Protein AF-A0A3C0A760-F1 (afdb_monomer_lite)

Secondary structure (DSSP, 8-state):
-------S---HHHHHHHHHHHHHHHHHHH---HHHHHHHHHHHHHHHHTTTTTT-HHHHHHHHH----

Sequence (69 aa):
LICCDGSETGNLECITAIPELNDAAEAYNQDPSTENCNIYKAALQVYINNGCAGMDQSAYAELDGLPCN

Structure (mmCIF, N/CA/C/O backbone):
data_AF-A0A3C0A760-F1
#
_entry.id   AF-A0A3C0A760-F1
#
loop_
_atom_site.group_PDB
_atom_site.id
_atom_site.type_symbol
_atom_site.label_atom_id
_atom_site.label_alt_id
_atom_site.label_comp_id
_atom_site.label_asym_id
_atom_site.label_entity_id
_atom_site.label_seq_id
_atom_site.pdbx_PDB_ins_code
_atom_site.Cartn_x
_atom_site.Cartn_y
_atom_site.Cartn_z
_atom_site.occupancy
_atom_site.B_iso_or_equiv
_atom_site.auth_seq_id
_atom_site.auth_comp_id
_atom_site.auth_asym_id
_atom_site.auth_atom_id
_atom_site.pdbx_PDB_model_num
ATOM 1 N N . LEU A 1 1 ? 28.401 0.334 -4.892 1.00 38.31 1 LEU A N 1
ATOM 2 C CA . LEU A 1 1 ? 27.163 -0.463 -4.975 1.00 38.31 1 LEU A CA 1
ATOM 3 C C . LEU A 1 1 ? 26.312 0.155 -6.067 1.00 38.31 1 LEU A C 1
ATOM 5 O O . LEU A 1 1 ? 25.764 1.225 -5.860 1.00 38.31 1 LEU A O 1
ATOM 9 N N . ILE A 1 2 ? 26.319 -0.459 -7.243 1.00 47.97 2 ILE A N 1
ATOM 10 C CA . ILE A 1 2 ? 25.430 -0.136 -8.358 1.00 47.97 2 ILE A CA 1
ATOM 11 C C . ILE A 1 2 ? 24.484 -1.330 -8.393 1.00 47.97 2 ILE A C 1
ATOM 13 O O . ILE A 1 2 ? 24.933 -2.433 -8.696 1.00 47.97 2 ILE A O 1
ATOM 17 N N . CYS A 1 3 ? 23.239 -1.151 -7.961 1.00 45.19 3 CYS A N 1
ATOM 18 C CA . CYS A 1 3 ? 22.214 -2.175 -8.132 1.00 45.19 3 CYS A CA 1
ATOM 19 C C . CYS A 1 3 ? 21.297 -1.759 -9.280 1.00 45.19 3 CYS A C 1
ATOM 21 O O . CYS A 1 3 ? 20.827 -0.624 -9.304 1.00 45.19 3 CYS A O 1
ATOM 23 N N . CYS A 1 4 ? 21.059 -2.733 -10.161 1.00 56.97 4 CYS A N 1
ATOM 24 C CA . CYS A 1 4 ? 20.185 -2.743 -11.338 1.00 56.97 4 CYS A CA 1
ATOM 25 C C . CYS A 1 4 ? 20.813 -2.232 -12.647 1.00 56.97 4 CYS A C 1
ATOM 27 O O . CYS A 1 4 ? 20.624 -1.100 -13.080 1.00 56.97 4 CYS A O 1
ATOM 29 N N . ASP A 1 5 ? 21.541 -3.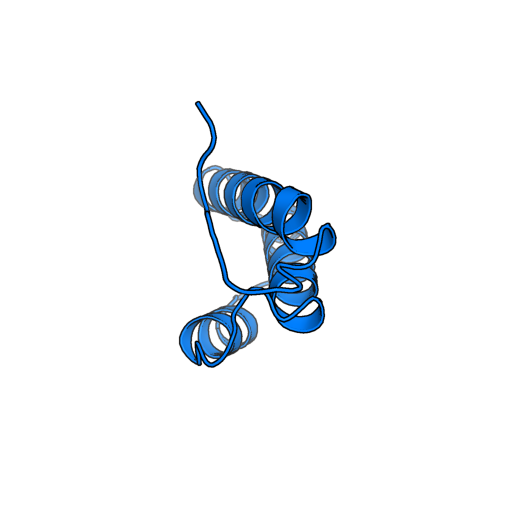150 -13.287 1.00 53.88 5 ASP A N 1
ATOM 30 C CA . ASP A 1 5 ? 21.886 -3.145 -14.707 1.00 53.88 5 ASP A CA 1
ATOM 31 C C . ASP A 1 5 ? 20.657 -3.568 -15.541 1.00 53.88 5 ASP A C 1
ATOM 33 O O . ASP A 1 5 ? 20.072 -4.622 -15.291 1.00 53.88 5 ASP A O 1
ATOM 37 N N . GLY A 1 6 ? 20.281 -2.754 -16.532 1.00 54.88 6 GLY A N 1
ATOM 38 C CA . GLY A 1 6 ? 19.885 -3.308 -17.830 1.00 54.88 6 GLY A CA 1
ATOM 39 C C . GLY A 1 6 ? 18.435 -3.737 -18.081 1.00 54.88 6 GLY A C 1
ATOM 40 O O . GLY A 1 6 ? 18.226 -4.728 -18.772 1.00 54.88 6 GLY A O 1
ATOM 41 N N . SER A 1 7 ? 17.434 -2.964 -17.662 1.00 49.66 7 SER A N 1
ATOM 42 C CA . SER A 1 7 ? 16.231 -2.798 -18.496 1.00 49.66 7 SER A CA 1
ATOM 43 C C . SER A 1 7 ? 15.866 -1.320 -18.545 1.00 49.66 7 SER A C 1
ATOM 45 O O . SER A 1 7 ? 15.390 -0.720 -17.583 1.00 49.66 7 SER A O 1
ATOM 47 N N . GLU A 1 8 ? 16.232 -0.745 -19.677 1.00 53.09 8 GLU A N 1
ATOM 48 C CA . GLU A 1 8 ? 16.058 0.617 -20.155 1.00 53.09 8 GLU A CA 1
ATOM 49 C C . GLU A 1 8 ? 14.711 1.212 -19.697 1.00 53.09 8 GLU A C 1
ATOM 51 O O . GLU A 1 8 ? 13.667 0.593 -19.873 1.00 53.09 8 GLU A O 1
ATOM 56 N N . THR A 1 9 ? 14.735 2.408 -19.089 1.00 49.34 9 THR A N 1
ATOM 57 C CA . THR A 1 9 ? 13.586 3.132 -18.486 1.00 49.34 9 THR A CA 1
ATOM 58 C C . THR A 1 9 ? 12.990 2.566 -17.186 1.00 49.34 9 THR A C 1
ATOM 60 O O . THR A 1 9 ? 11.783 2.617 -16.972 1.00 49.34 9 THR A O 1
ATOM 63 N N . GLY A 1 10 ? 13.822 2.120 -16.240 1.00 49.03 10 GLY A N 1
ATOM 64 C CA . GLY A 1 10 ? 13.413 2.067 -14.829 1.00 49.03 10 GLY A CA 1
ATOM 65 C C . GLY A 1 10 ? 13.118 3.483 -14.322 1.00 49.03 10 GLY A C 1
ATOM 66 O O . GLY A 1 10 ? 14.042 4.208 -13.961 1.00 49.03 10 GLY A O 1
ATOM 67 N N . ASN A 1 11 ? 11.848 3.888 -14.408 1.00 58.66 11 ASN A N 1
ATOM 68 C CA . ASN A 1 11 ? 11.302 5.198 -14.052 1.00 58.66 11 ASN A CA 1
ATOM 69 C C . ASN A 1 11 ? 11.994 5.760 -12.800 1.00 58.66 11 ASN A C 1
ATOM 71 O O . ASN A 1 11 ? 11.923 5.144 -11.739 1.00 58.66 11 ASN A O 1
ATOM 75 N N . LEU A 1 12 ? 12.641 6.927 -12.905 1.00 64.81 12 LEU A N 1
ATOM 76 C CA . LEU A 1 12 ? 13.194 7.658 -11.752 1.00 64.81 12 LEU A CA 1
ATOM 77 C C . LEU A 1 12 ? 12.146 7.772 -10.626 1.00 64.81 12 LEU A C 1
ATOM 79 O O . LEU A 1 12 ? 12.466 7.648 -9.449 1.00 64.81 12 LEU A O 1
ATOM 83 N N . GLU A 1 13 ? 10.884 7.885 -11.029 1.00 72.88 13 GLU A N 1
ATOM 84 C CA . GLU A 1 13 ? 9.689 7.901 -10.191 1.00 72.88 13 GLU A CA 1
ATOM 85 C C . GLU A 1 13 ? 9.533 6.661 -9.288 1.00 72.88 13 GLU A C 1
ATOM 87 O O . GLU A 1 13 ? 8.950 6.750 -8.213 1.00 72.88 13 GLU A O 1
ATOM 92 N N . CYS A 1 14 ? 10.068 5.500 -9.676 1.00 80.06 14 CYS A N 1
ATOM 93 C CA . CYS A 1 14 ? 10.055 4.287 -8.853 1.00 80.06 14 CYS A CA 1
ATOM 94 C C . CYS A 1 14 ? 11.145 4.284 -7.784 1.00 80.06 14 CYS A C 1
ATOM 96 O O . CYS A 1 14 ? 10.972 3.660 -6.739 1.00 80.06 14 CYS A O 1
ATOM 98 N N . ILE A 1 15 ? 12.254 4.993 -8.019 1.00 82.06 15 ILE A N 1
ATOM 99 C CA . ILE A 1 15 ? 13.354 5.106 -7.053 1.00 82.06 15 ILE A CA 1
ATOM 100 C C . ILE A 1 15 ? 12.870 5.820 -5.788 1.00 82.06 15 ILE A C 1
ATOM 102 O O . ILE A 1 15 ? 13.306 5.469 -4.695 1.00 82.06 15 ILE A O 1
ATOM 106 N N . THR A 1 16 ? 11.954 6.780 -5.928 1.00 82.31 16 THR A N 1
ATOM 107 C CA . THR A 1 16 ? 11.313 7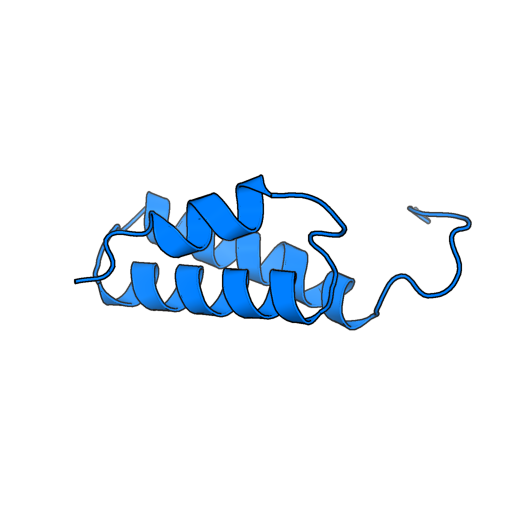.481 -4.808 1.00 82.31 16 THR A CA 1
ATOM 108 C C . THR A 1 16 ? 10.011 6.812 -4.365 1.00 82.31 16 THR A C 1
ATOM 110 O O . THR A 1 16 ? 9.803 6.656 -3.167 1.00 82.31 16 THR A 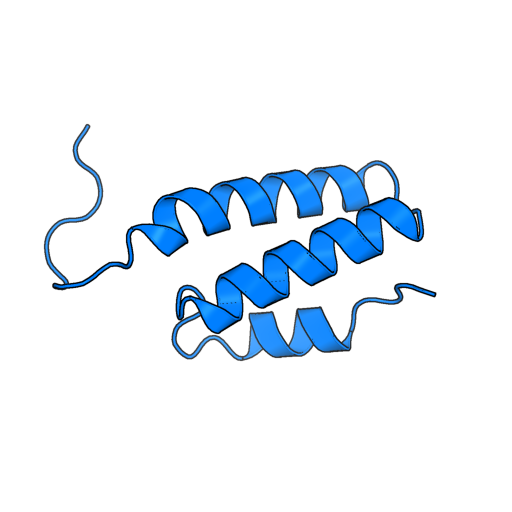O 1
ATOM 113 N N . ALA A 1 17 ? 9.182 6.310 -5.287 1.00 84.38 17 ALA A N 1
ATOM 114 C CA . ALA A 1 17 ? 7.901 5.705 -4.912 1.00 84.38 17 ALA A CA 1
ATOM 115 C C . ALA A 1 17 ? 8.040 4.404 -4.102 1.00 84.38 17 ALA A C 1
ATOM 117 O O . ALA A 1 17 ? 7.195 4.132 -3.258 1.00 84.38 17 ALA A O 1
ATOM 118 N N . ILE A 1 18 ? 9.086 3.595 -4.321 1.00 87.12 18 ILE A N 1
ATOM 119 C CA . ILE A 1 18 ? 9.321 2.374 -3.527 1.00 87.12 18 ILE A CA 1
ATOM 120 C C . ILE A 1 18 ? 9.588 2.693 -2.047 1.00 87.12 18 ILE A C 1
ATOM 122 O O . ILE A 1 18 ? 8.896 2.128 -1.198 1.00 87.12 18 ILE A O 1
ATOM 126 N N . PRO A 1 19 ? 10.577 3.532 -1.682 1.00 89.44 19 PRO A N 1
ATOM 127 C CA . PRO A 1 19 ? 10.811 3.852 -0.279 1.00 89.44 19 PRO A CA 1
ATOM 128 C C . PRO A 1 19 ? 9.630 4.599 0.350 1.00 89.44 19 PRO A C 1
ATOM 130 O O . PRO A 1 19 ? 9.292 4.283 1.483 1.00 89.44 19 PRO A O 1
ATOM 133 N N . GLU A 1 20 ? 8.958 5.503 -0.374 1.00 90.38 20 GLU A N 1
ATOM 134 C CA . GLU A 1 20 ? 7.756 6.186 0.138 1.00 90.38 20 GLU A CA 1
ATOM 135 C C . GLU A 1 20 ? 6.598 5.215 0.404 1.00 90.38 20 GLU A C 1
ATOM 137 O O . GLU A 1 20 ? 5.916 5.330 1.420 1.00 90.38 20 GLU A O 1
ATOM 142 N N . LEU A 1 21 ? 6.401 4.218 -0.466 1.00 90.75 21 LEU A N 1
ATOM 143 C CA . LEU A 1 21 ? 5.414 3.164 -0.246 1.00 90.75 21 LEU A CA 1
ATOM 144 C C . LEU A 1 21 ? 5.731 2.343 1.005 1.00 90.75 21 LEU A C 1
ATOM 146 O O . LEU A 1 21 ? 4.830 2.070 1.793 1.00 90.75 21 LEU A O 1
ATOM 150 N N . ASN A 1 22 ? 6.995 1.952 1.187 1.00 90.94 22 ASN A N 1
ATOM 151 C CA . ASN A 1 22 ? 7.410 1.171 2.352 1.00 90.94 22 ASN A CA 1
ATOM 152 C C . ASN A 1 22 ? 7.270 1.974 3.650 1.00 90.94 22 ASN A C 1
ATOM 154 O O . ASN A 1 22 ? 6.721 1.449 4.610 1.00 90.94 22 ASN A O 1
ATOM 158 N N . ASP A 1 23 ? 7.691 3.241 3.669 1.00 94.62 23 ASP A N 1
ATOM 159 C CA . ASP A 1 23 ? 7.553 4.117 4.840 1.00 94.62 23 ASP A CA 1
ATOM 160 C C . ASP A 1 23 ? 6.078 4.294 5.232 1.00 94.62 23 ASP A C 1
ATOM 162 O O . ASP A 1 23 ? 5.703 4.104 6.389 1.00 94.62 23 ASP A O 1
ATOM 166 N N . ALA A 1 24 ? 5.205 4.530 4.247 1.00 92.88 24 ALA A N 1
ATOM 167 C CA . ALA A 1 24 ? 3.771 4.630 4.479 1.00 92.88 24 ALA A CA 1
ATOM 168 C C . ALA A 1 24 ? 3.145 3.299 4.942 1.00 92.88 24 ALA A C 1
ATOM 170 O O . ALA A 1 24 ? 2.260 3.300 5.801 1.00 92.88 24 ALA A O 1
ATOM 171 N N . ALA A 1 25 ? 3.617 2.161 4.416 1.00 92.06 25 ALA A N 1
ATOM 172 C CA . ALA A 1 25 ? 3.201 0.835 4.870 1.00 92.06 25 ALA A CA 1
ATOM 173 C C . ALA A 1 25 ? 3.609 0.598 6.327 1.00 92.06 25 ALA A C 1
ATOM 175 O O . ALA A 1 25 ? 2.814 0.095 7.120 1.00 92.06 25 ALA A O 1
ATOM 176 N N . GLU A 1 26 ? 4.844 0.947 6.693 1.00 95.50 26 GLU A N 1
ATOM 177 C CA . GLU A 1 26 ? 5.346 0.832 8.061 1.00 95.50 26 GLU A CA 1
ATOM 178 C C . GLU A 1 26 ? 4.562 1.741 9.011 1.00 95.50 26 GLU A C 1
ATOM 180 O O . GLU A 1 26 ? 4.116 1.271 10.058 1.00 95.50 26 GLU A O 1
ATOM 185 N N . ALA A 1 27 ? 4.309 2.994 8.625 1.00 94.69 27 ALA A N 1
ATOM 186 C CA . ALA A 1 27 ? 3.495 3.927 9.400 1.00 94.69 27 ALA A CA 1
ATOM 187 C C .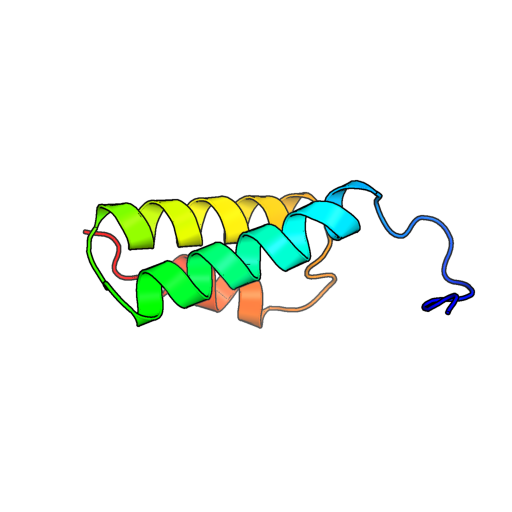 ALA A 1 27 ? 2.073 3.390 9.631 1.00 94.69 27 ALA A C 1
ATOM 189 O O . ALA A 1 27 ? 1.592 3.401 10.763 1.00 94.69 27 ALA A O 1
ATOM 190 N N . TYR A 1 28 ? 1.423 2.845 8.595 1.00 93.81 28 TYR A N 1
ATOM 191 C CA . TYR A 1 28 ? 0.101 2.225 8.724 1.00 93.81 28 TYR A CA 1
ATOM 192 C C . TYR A 1 28 ? 0.119 0.955 9.589 1.00 93.81 28 TYR A C 1
ATOM 194 O O . TYR A 1 28 ? -0.791 0.733 10.383 1.00 93.81 28 TYR A O 1
ATOM 202 N N . ASN A 1 29 ? 1.164 0.129 9.487 1.00 92.25 29 ASN A N 1
ATOM 203 C CA . ASN A 1 29 ? 1.318 -1.053 10.339 1.00 92.25 29 ASN A CA 1
ATOM 204 C C . ASN A 1 29 ? 1.543 -0.688 11.815 1.00 92.25 29 ASN A C 1
ATOM 206 O O . ASN A 1 29 ? 1.093 -1.414 12.702 1.00 92.25 29 ASN A O 1
ATOM 210 N N . GLN A 1 30 ? 2.249 0.411 12.087 1.00 95.38 30 GLN A N 1
ATOM 211 C CA . GLN A 1 30 ? 2.481 0.902 13.446 1.00 95.38 30 GLN A CA 1
ATOM 212 C C . GLN A 1 30 ? 1.244 1.585 14.033 1.00 95.38 30 GLN A C 1
ATOM 214 O O . GLN A 1 30 ? 0.931 1.382 15.206 1.00 95.38 30 GLN A O 1
ATOM 219 N N . ASP A 1 31 ? 0.543 2.371 13.221 1.00 94.00 31 ASP A N 1
ATOM 220 C CA . ASP A 1 31 ? -0.678 3.073 13.591 1.00 94.00 31 ASP A CA 1
ATOM 221 C C . ASP A 1 31 ? -1.699 2.982 12.445 1.00 94.00 31 ASP A C 1
ATOM 223 O O . ASP A 1 31 ? -1.647 3.777 11.501 1.00 94.00 31 ASP A O 1
ATOM 227 N N . PRO A 1 32 ? -2.656 2.036 12.514 1.00 90.38 32 PRO A N 1
ATOM 228 C CA . PRO A 1 32 ? -3.639 1.805 11.460 1.00 90.38 32 PRO A CA 1
ATOM 229 C C . PRO A 1 32 ? -4.792 2.819 11.507 1.00 90.38 32 PRO A C 1
ATOM 231 O O . PRO A 1 32 ? -5.962 2.465 11.345 1.00 90.38 32 PRO A O 1
ATOM 234 N N . SER A 1 33 ? -4.478 4.090 11.762 1.00 93.50 33 SER A N 1
ATOM 235 C CA . SER A 1 33 ? -5.436 5.187 11.703 1.00 93.50 33 SER A CA 1
ATOM 236 C C . SER A 1 33 ? -5.874 5.461 10.264 1.00 93.50 33 SER A C 1
ATOM 238 O O . SER A 1 33 ? -5.178 5.145 9.294 1.00 93.50 33 SER A O 1
ATOM 240 N N . THR A 1 34 ? -7.037 6.097 10.108 1.00 92.75 34 THR A N 1
ATOM 241 C CA . THR A 1 34 ? -7.547 6.519 8.796 1.00 92.75 34 THR A CA 1
ATOM 242 C C . THR A 1 34 ? -6.555 7.443 8.077 1.00 92.75 34 THR A C 1
ATOM 244 O O . THR A 1 34 ? -6.442 7.388 6.854 1.00 92.75 34 THR A O 1
ATOM 247 N N . GLU A 1 35 ? -5.795 8.260 8.814 1.00 93.00 35 GLU A N 1
ATOM 248 C CA . GLU A 1 35 ? -4.762 9.141 8.256 1.00 93.00 35 GLU A CA 1
ATOM 249 C C . GLU A 1 35 ? -3.623 8.340 7.610 1.00 93.00 35 GLU A C 1
ATOM 251 O O . GLU A 1 35 ? -3.400 8.474 6.406 1.00 93.00 35 GLU A O 1
ATOM 256 N N . ASN A 1 36 ? -2.983 7.432 8.353 1.00 93.50 36 ASN A N 1
ATOM 257 C CA . ASN A 1 36 ? -1.892 6.613 7.814 1.00 93.50 36 ASN A CA 1
ATOM 258 C C . ASN A 1 36 ? -2.363 5.645 6.727 1.00 93.50 36 ASN A C 1
ATOM 260 O O . ASN A 1 36 ? -1.644 5.409 5.759 1.00 93.50 36 ASN A O 1
ATOM 264 N N . CYS A 1 37 ? -3.596 5.142 6.827 1.00 94.12 37 CYS A N 1
ATOM 265 C CA . CYS A 1 37 ? -4.200 4.343 5.766 1.00 94.12 37 CYS A CA 1
ATOM 266 C C . CYS A 1 37 ? -4.302 5.139 4.459 1.00 94.12 37 CYS A C 1
ATOM 268 O O . CYS A 1 37 ? -3.922 4.647 3.398 1.00 94.12 37 CYS A O 1
ATOM 270 N N . ASN A 1 38 ? -4.779 6.388 4.523 1.00 93.31 38 ASN A N 1
ATOM 271 C CA . ASN A 1 38 ? -4.878 7.253 3.349 1.00 93.31 38 ASN A CA 1
ATOM 272 C C . ASN A 1 38 ? -3.501 7.598 2.765 1.00 93.31 38 ASN A C 1
ATOM 274 O O . ASN A 1 38 ? -3.366 7.646 1.542 1.00 93.31 38 ASN A O 1
ATOM 278 N N . ILE A 1 39 ? -2.483 7.794 3.612 1.00 94.44 39 ILE A N 1
ATOM 279 C CA . ILE A 1 39 ? -1.094 8.007 3.174 1.00 94.44 39 ILE A CA 1
ATOM 280 C C . ILE A 1 39 ? -0.575 6.763 2.442 1.00 94.44 39 ILE A C 1
ATOM 282 O O . ILE A 1 39 ? -0.083 6.879 1.319 1.00 94.44 39 ILE A O 1
ATOM 286 N N . TYR A 1 40 ? -0.758 5.571 3.018 1.00 93.44 40 TYR A N 1
ATOM 287 C CA . TYR A 1 40 ? -0.357 4.312 2.387 1.00 93.44 40 TYR A CA 1
ATOM 288 C C . TYR A 1 40 ? -1.081 4.075 1.061 1.00 93.44 40 TYR A C 1
ATOM 290 O O . TYR A 1 40 ? -0.450 3.791 0.043 1.00 93.44 40 TYR A O 1
ATOM 298 N N . LYS A 1 41 ? -2.396 4.302 1.034 1.00 93.12 41 LYS A N 1
ATOM 299 C CA . LYS A 1 41 ? -3.211 4.229 -0.180 1.00 93.12 41 LYS A CA 1
ATOM 300 C C . LYS A 1 41 ? -2.689 5.165 -1.271 1.00 93.12 41 LYS A C 1
ATOM 302 O O . LYS A 1 41 ? -2.546 4.740 -2.414 1.00 93.12 41 LYS A O 1
ATOM 307 N N . ALA A 1 42 ? -2.383 6.417 -0.933 1.00 93.31 42 ALA A N 1
ATOM 308 C CA . ALA A 1 42 ? -1.859 7.388 -1.889 1.00 93.31 42 ALA A CA 1
ATOM 309 C C . ALA A 1 42 ? -0.484 6.968 -2.434 1.00 93.31 42 ALA A C 1
ATOM 311 O O . ALA A 1 42 ? -0.276 6.999 -3.648 1.00 93.31 42 ALA A O 1
ATOM 312 N N . ALA A 1 43 ? 0.426 6.512 -1.569 1.00 91.81 43 ALA A N 1
ATOM 313 C CA . ALA A 1 43 ? 1.741 6.022 -1.980 1.00 91.81 43 ALA A CA 1
ATOM 314 C C . ALA A 1 43 ? 1.630 4.795 -2.903 1.00 91.81 43 ALA A C 1
ATOM 316 O O . ALA A 1 43 ? 2.319 4.714 -3.922 1.00 91.81 43 ALA A O 1
ATOM 317 N N . LEU A 1 44 ? 0.699 3.881 -2.614 1.00 90.69 44 LEU A N 1
ATOM 318 C CA . LEU A 1 44 ? 0.437 2.702 -3.439 1.00 90.69 44 LEU A CA 1
ATOM 319 C C . LEU A 1 44 ? -0.154 3.080 -4.805 1.00 90.69 44 LEU A C 1
ATOM 321 O O . LEU A 1 44 ? 0.250 2.518 -5.824 1.00 90.69 44 LEU A O 1
ATOM 325 N N . GLN A 1 45 ? -1.031 4.089 -4.869 1.00 90.56 45 GLN A N 1
ATOM 326 C CA . GLN A 1 45 ? -1.505 4.643 -6.144 1.00 90.56 45 GLN A CA 1
ATOM 327 C C . GLN A 1 45 ? -0.372 5.248 -6.966 1.00 90.56 45 GLN A C 1
ATOM 329 O O . GLN A 1 45 ? -0.323 5.031 -8.173 1.00 90.56 45 GLN A O 1
ATOM 334 N N . VAL A 1 46 ? 0.538 5.995 -6.338 1.00 89.19 46 VAL A N 1
ATOM 335 C CA . VAL A 1 46 ? 1.703 6.579 -7.018 1.00 89.19 46 VAL A CA 1
ATOM 336 C C . VAL A 1 46 ? 2.608 5.475 -7.561 1.00 89.19 46 VAL A C 1
ATOM 338 O O . VAL A 1 46 ? 2.946 5.489 -8.741 1.00 89.19 46 VAL A O 1
ATOM 341 N N . TYR A 1 47 ? 2.915 4.466 -6.746 1.00 86.06 47 TYR A N 1
ATOM 342 C CA . TYR A 1 47 ? 3.696 3.296 -7.150 1.00 86.06 47 TYR A CA 1
ATOM 343 C C . TYR A 1 47 ? 3.091 2.575 -8.370 1.00 86.06 47 TYR A C 1
ATOM 345 O O . TYR A 1 47 ? 3.800 2.239 -9.323 1.00 86.06 47 TYR A O 1
ATOM 353 N N . ILE A 1 48 ? 1.769 2.389 -8.383 1.00 87.50 48 ILE A N 1
ATOM 354 C CA . ILE A 1 48 ? 1.031 1.796 -9.505 1.00 87.50 48 ILE A CA 1
ATOM 355 C C . ILE A 1 48 ? 1.056 2.702 -10.744 1.00 87.50 48 ILE A C 1
ATOM 357 O O . ILE A 1 48 ? 1.404 2.245 -11.832 1.00 87.50 48 ILE A O 1
ATOM 361 N N . ASN A 1 49 ? 0.719 3.985 -10.589 1.00 87.19 49 ASN A N 1
ATOM 362 C CA . ASN A 1 49 ? 0.632 4.950 -11.689 1.00 87.19 49 ASN A CA 1
ATOM 363 C C . ASN A 1 49 ? 1.986 5.183 -12.367 1.00 87.19 49 ASN A C 1
ATOM 365 O O . ASN A 1 4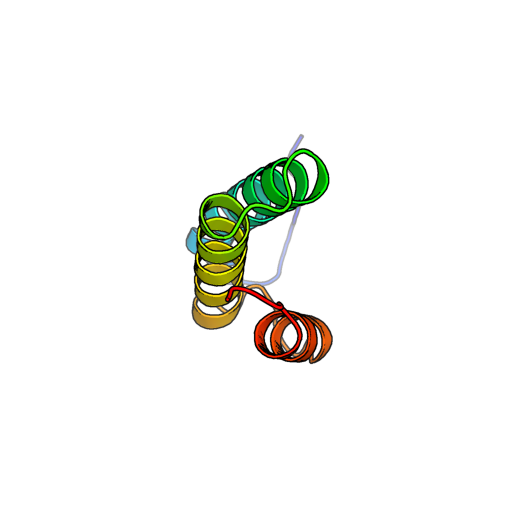9 ? 2.046 5.378 -13.580 1.00 87.19 49 ASN A O 1
ATOM 369 N N . ASN A 1 50 ? 3.072 5.099 -11.600 1.00 84.88 50 ASN A N 1
ATOM 370 C CA . ASN A 1 50 ? 4.439 5.202 -12.104 1.00 84.88 50 ASN A CA 1
ATOM 371 C C . ASN A 1 50 ? 4.904 3.924 -12.829 1.00 84.88 50 ASN A C 1
ATOM 373 O O . ASN A 1 50 ? 6.029 3.864 -13.328 1.00 84.88 50 ASN A O 1
ATOM 377 N N . GLY A 1 51 ? 4.053 2.895 -12.901 1.00 81.62 51 GLY A N 1
ATOM 378 C CA . GLY A 1 51 ? 4.357 1.615 -13.537 1.00 81.62 51 GLY A CA 1
ATOM 379 C C . GLY A 1 51 ? 5.339 0.759 -12.739 1.00 81.62 51 GLY A C 1
ATOM 380 O O . GLY A 1 51 ? 5.831 -0.241 -13.257 1.00 81.62 51 GLY A O 1
ATOM 381 N N . CYS A 1 52 ? 5.618 1.117 -11.484 1.00 83.31 52 CYS A N 1
ATOM 382 C CA . CYS A 1 52 ? 6.583 0.418 -10.639 1.00 83.31 52 CYS A CA 1
ATOM 383 C C . CYS A 1 52 ? 6.082 -0.970 -10.230 1.00 83.31 52 CYS A C 1
ATOM 385 O O . CYS A 1 52 ? 6.874 -1.896 -10.090 1.00 83.31 52 CYS A O 1
ATOM 387 N N . ALA A 1 53 ? 4.759 -1.134 -10.128 1.00 80.44 53 ALA A N 1
ATOM 388 C CA . ALA A 1 53 ? 4.113 -2.430 -9.940 1.00 80.44 53 ALA A CA 1
A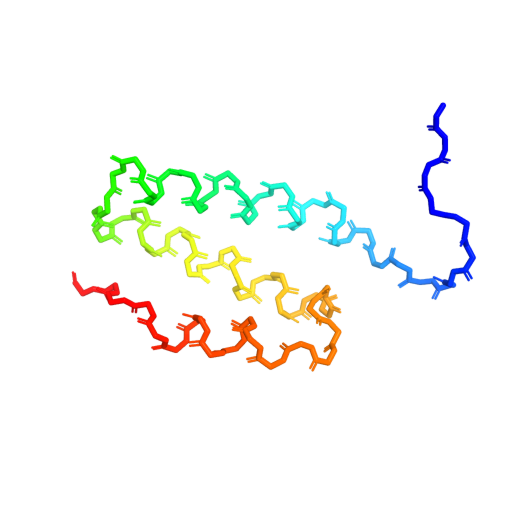TOM 389 C C . ALA A 1 53 ? 4.266 -3.368 -11.155 1.00 80.44 53 ALA A C 1
ATOM 391 O O . ALA A 1 53 ? 4.039 -4.570 -11.038 1.00 80.44 53 ALA A O 1
ATOM 392 N N . GLY A 1 54 ? 4.631 -2.858 -12.337 1.00 77.25 54 GLY A N 1
ATOM 393 C CA . GLY A 1 54 ? 4.666 -3.652 -13.564 1.00 77.25 54 GLY A CA 1
ATOM 394 C C . GLY A 1 54 ? 3.312 -4.316 -13.852 1.00 77.25 54 GLY A C 1
ATOM 395 O O . GLY A 1 54 ? 2.297 -3.637 -13.990 1.00 77.25 54 GLY A O 1
ATOM 396 N N . MET A 1 55 ? 3.302 -5.650 -13.941 1.00 68.38 55 MET A N 1
ATOM 397 C CA . MET A 1 55 ? 2.087 -6.472 -14.099 1.00 68.38 55 MET A CA 1
ATOM 398 C C . MET A 1 55 ? 1.582 -7.070 -12.775 1.00 68.38 55 MET A C 1
ATOM 400 O O . MET A 1 55 ? 0.740 -7.968 -12.792 1.00 68.38 55 MET A O 1
ATOM 404 N N . ASP A 1 56 ? 2.110 -6.625 -11.634 1.00 73.56 56 ASP A N 1
ATOM 405 C CA . ASP A 1 56 ? 1.751 -7.172 -10.333 1.00 73.56 56 ASP A CA 1
ATOM 406 C C . ASP A 1 56 ? 0.318 -6.771 -9.957 1.00 73.56 56 ASP A C 1
ATOM 408 O O . ASP A 1 56 ? 0.029 -5.639 -9.566 1.00 73.56 56 ASP A O 1
ATOM 412 N N . GLN A 1 57 ? -0.609 -7.718 -10.115 1.00 73.94 57 GLN A N 1
ATOM 413 C CA . GLN A 1 57 ? -2.017 -7.532 -9.755 1.00 73.94 57 GLN A CA 1
ATOM 414 C C . GLN A 1 57 ? -2.221 -7.413 -8.241 1.00 73.94 57 GLN A C 1
ATOM 416 O O . GLN A 1 57 ? -3.261 -6.916 -7.808 1.00 73.94 57 GLN A O 1
ATOM 421 N N . SER A 1 58 ? -1.242 -7.833 -7.438 1.00 79.94 58 SER A N 1
ATOM 422 C CA . SER A 1 58 ? -1.306 -7.783 -5.979 1.00 79.94 58 SER A CA 1
ATOM 423 C C . SER A 1 58 ? -1.295 -6.339 -5.480 1.00 79.94 58 SER A C 1
ATOM 425 O O . SER A 1 58 ? -2.064 -6.024 -4.582 1.00 79.94 58 SER A O 1
ATOM 427 N N . ALA A 1 59 ? -0.535 -5.439 -6.116 1.00 79.75 59 ALA A N 1
ATOM 428 C CA . ALA A 1 59 ? -0.553 -4.009 -5.785 1.00 79.75 59 ALA A CA 1
ATOM 429 C C . ALA A 1 59 ? -1.949 -3.378 -5.974 1.00 79.75 59 ALA A C 1
ATOM 431 O O . ALA A 1 59 ? -2.413 -2.606 -5.137 1.00 79.75 59 ALA A O 1
ATOM 432 N N . TYR A 1 60 ? -2.654 -3.743 -7.050 1.00 80.88 60 TYR A N 1
ATOM 433 C CA . TYR A 1 60 ? -4.022 -3.273 -7.301 1.00 80.88 60 TYR A CA 1
ATOM 434 C C . TYR A 1 60 ? -5.032 -3.879 -6.321 1.00 80.88 60 TYR A C 1
ATOM 436 O O . TYR A 1 60 ? -5.942 -3.185 -5.872 1.00 80.88 60 TYR A O 1
ATOM 444 N N . ALA A 1 61 ? -4.873 -5.161 -5.984 1.00 86.44 61 ALA A N 1
ATOM 445 C CA . ALA A 1 61 ? -5.725 -5.838 -5.011 1.00 86.44 61 ALA A CA 1
ATOM 446 C C . ALA A 1 61 ? -5.537 -5.271 -3.597 1.00 86.44 61 ALA A C 1
ATOM 448 O O . ALA A 1 61 ? -6.513 -5.089 -2.874 1.00 86.44 61 ALA A O 1
ATOM 449 N N . GLU A 1 62 ? -4.300 -4.951 -3.218 1.00 86.06 62 GLU A N 1
ATOM 450 C CA . GLU A 1 62 ? -4.004 -4.309 -1.942 1.00 86.06 62 GLU A CA 1
ATOM 451 C C . GLU A 1 62 ? -4.617 -2.909 -1.875 1.00 86.06 62 GLU A C 1
ATOM 453 O O . GLU A 1 62 ? -5.266 -2.573 -0.889 1.00 86.06 62 GLU A O 1
ATOM 458 N N . LEU A 1 63 ? -4.525 -2.130 -2.958 1.00 86.56 63 LEU A N 1
ATOM 459 C CA . LEU A 1 63 ? -5.135 -0.805 -3.029 1.00 86.56 63 LEU A CA 1
ATOM 460 C C . LEU A 1 63 ? -6.660 -0.830 -2.824 1.00 86.56 63 LEU A C 1
ATOM 462 O O . LEU A 1 63 ? -7.202 0.044 -2.143 1.00 86.56 63 LEU A O 1
ATOM 466 N N . ASP A 1 64 ? -7.344 -1.804 -3.424 1.00 85.56 64 ASP A N 1
ATOM 467 C CA . ASP A 1 64 ? -8.797 -1.981 -3.299 1.00 85.56 64 ASP A CA 1
ATOM 468 C C . ASP A 1 64 ? -9.199 -2.530 -1.919 1.00 85.56 64 ASP A C 1
ATOM 470 O O . ASP A 1 64 ? -10.234 -2.159 -1.368 1.00 85.56 64 ASP A O 1
ATOM 474 N N . GLY A 1 65 ? -8.345 -3.371 -1.327 1.00 86.06 65 GLY A N 1
ATOM 475 C CA . GLY A 1 65 ? -8.569 -4.002 -0.027 1.00 86.06 65 GLY A CA 1
ATOM 476 C C . GLY A 1 65 ? -8.298 -3.114 1.191 1.00 86.06 65 GLY A C 1
ATOM 477 O O . GLY A 1 65 ? -8.648 -3.510 2.304 1.00 86.06 65 GLY A O 1
ATOM 478 N N . LEU A 1 66 ? -7.689 -1.935 1.018 1.00 87.31 66 LEU A N 1
ATOM 479 C CA . LEU A 1 66 ? -7.345 -1.047 2.131 1.00 87.31 66 LEU A CA 1
ATOM 480 C C . LEU A 1 66 ? -8.603 -0.460 2.806 1.00 87.31 66 LEU A C 1
ATOM 482 O O . LEU A 1 66 ? -9.341 0.301 2.173 1.00 87.31 66 LEU A O 1
ATOM 486 N N . PRO A 1 67 ? -8.840 -0.730 4.108 1.00 85.31 67 PRO A N 1
ATOM 487 C CA . PRO A 1 67 ? -10.059 -0.337 4.813 1.00 85.31 67 PRO A CA 1
ATOM 488 C C . PRO A 1 67 ? -9.995 1.112 5.325 1.00 85.31 67 PRO A C 1
ATOM 490 O O . PRO A 1 67 ? -10.362 1.382 6.468 1.00 85.31 67 PRO A O 1
ATOM 493 N N . CYS A 1 68 ? -9.499 2.045 4.509 1.00 81.50 68 CYS A N 1
ATOM 494 C CA . CYS A 1 68 ? -9.378 3.454 4.883 1.00 81.50 68 CYS A CA 1
ATOM 495 C C . CYS A 1 68 ? -10.775 4.091 4.957 1.00 81.50 68 CYS A C 1
ATOM 497 O O . CYS A 1 68 ? -11.268 4.607 3.955 1.00 81.50 68 CYS A O 1
ATOM 499 N N . ASN A 1 69 ? -11.419 4.008 6.125 1.00 65.94 69 ASN A N 1
ATOM 500 C CA . ASN A 1 69 ? -12.741 4.567 6.432 1.00 65.94 69 ASN A CA 1
ATOM 501 C C . ASN A 1 69 ? -12.680 5.508 7.635 1.00 65.94 69 ASN A C 1
ATOM 503 O O . ASN A 1 69 ? -11.892 5.236 8.572 1.00 65.94 69 ASN A O 1
#

Radius of gyration: 13.09 Å; chains: 1; bounding box: 40×17×34 Å

pLDDT: mean 80.87, std 15.02, range [38.31, 95.5]

Foldseek 3Di:
DDPDDDDPCPDPLLVVLVVQLVVLVVVCVVPVALVSLVSNLVSLVSCVVSCVCPPPCVSVVVSVPRPND